Protein AF-A0A3G6V0V5-F1 (afdb_monomer_lite)

Structure (mmCIF, N/CA/C/O backbone):
data_AF-A0A3G6V0V5-F1
#
_entry.id   AF-A0A3G6V0V5-F1
#
loop_
_atom_site.group_PDB
_atom_site.id
_atom_site.type_symbol
_atom_site.label_atom_id
_atom_site.label_alt_id
_atom_site.label_comp_id
_atom_site.label_asym_id
_atom_site.label_entity_id
_atom_site.label_seq_id
_atom_site.pdbx_PDB_ins_code
_atom_site.Cartn_x
_atom_site.Cartn_y
_atom_site.Cartn_z
_atom_site.occupancy
_atom_site.B_iso_or_equiv
_atom_site.auth_seq_id
_atom_site.auth_comp_id
_atom_site.auth_asym_id
_atom_site.auth_atom_id
_atom_site.pdbx_PDB_model_num
ATOM 1 N N . MET A 1 1 ? -30.054 30.117 15.299 1.00 35.06 1 MET A N 1
ATOM 2 C CA . MET A 1 1 ? -30.270 28.710 14.888 1.00 35.06 1 MET A CA 1
ATOM 3 C C . MET A 1 1 ? -29.947 28.630 13.404 1.00 35.06 1 MET A C 1
ATOM 5 O O . MET A 1 1 ? -30.601 29.321 12.651 1.00 35.06 1 MET A O 1
ATOM 9 N N . GLY A 1 2 ? -28.933 27.954 12.881 1.00 39.50 2 GLY A N 1
ATOM 10 C CA . GLY A 1 2 ? -27.987 26.996 13.428 1.00 39.50 2 GLY A CA 1
ATOM 11 C C . GLY A 1 2 ? -27.637 26.041 12.290 1.00 39.50 2 GLY A C 1
ATOM 12 O O . GLY A 1 2 ? -28.363 25.084 12.104 1.00 39.50 2 GLY A O 1
ATOM 13 N N . THR A 1 3 ? -26.573 26.320 11.534 1.00 36.59 3 THR A N 1
ATOM 14 C CA . THR A 1 3 ? -25.885 25.354 10.650 1.00 36.59 3 THR A CA 1
ATOM 15 C C . THR A 1 3 ? -24.493 25.899 10.314 1.00 36.59 3 THR A C 1
ATOM 17 O O . THR A 1 3 ? -24.155 26.158 9.161 1.00 36.59 3 THR A O 1
ATOM 20 N N . LYS A 1 4 ? -23.679 26.128 11.351 1.00 36.56 4 LYS A N 1
ATOM 21 C CA . LYS A 1 4 ? -22.222 26.126 11.190 1.00 36.56 4 LYS A CA 1
ATOM 22 C C . LYS A 1 4 ? -21.765 24.664 11.171 1.00 36.56 4 LYS A C 1
ATOM 24 O O . LYS A 1 4 ? -22.249 23.866 11.963 1.00 36.56 4 LYS A O 1
ATOM 29 N N . GLU A 1 5 ? -20.855 24.366 10.249 1.00 37.84 5 GLU A N 1
ATOM 30 C CA . GLU A 1 5 ? -19.932 23.223 10.293 1.00 37.84 5 GLU A CA 1
ATOM 31 C C . GLU A 1 5 ? -20.540 21.817 10.152 1.00 37.84 5 GLU A C 1
ATOM 33 O O . GLU A 1 5 ? -20.561 21.000 11.064 1.00 37.84 5 GLU A O 1
ATOM 38 N N . LYS A 1 6 ? -20.908 21.472 8.915 1.00 36.38 6 LYS A N 1
ATOM 39 C CA . LYS A 1 6 ? -20.710 20.107 8.391 1.00 36.38 6 LYS A CA 1
ATOM 40 C C . LYS A 1 6 ? -19.519 20.101 7.427 1.00 36.38 6 LYS A C 1
ATOM 42 O O . LYS A 1 6 ? -19.626 19.663 6.288 1.00 36.38 6 LYS A O 1
ATOM 47 N N . ILE A 1 7 ? -18.386 20.649 7.861 1.00 41.31 7 ILE A N 1
ATOM 48 C CA . ILE A 1 7 ? -17.111 20.387 7.192 1.00 41.31 7 ILE A CA 1
ATOM 49 C C . ILE A 1 7 ? -16.564 19.137 7.865 1.00 41.31 7 ILE A C 1
ATOM 51 O O . ILE A 1 7 ? -16.433 19.101 9.084 1.00 41.31 7 ILE A O 1
ATOM 55 N N . LEU A 1 8 ? -16.375 18.094 7.059 1.00 40.62 8 LEU A N 1
ATOM 56 C CA . LEU A 1 8 ? -15.880 16.780 7.443 1.00 40.62 8 LEU A CA 1
ATOM 57 C C . LEU A 1 8 ? -14.821 16.864 8.553 1.00 40.62 8 LEU A C 1
ATOM 59 O O . LEU A 1 8 ? -13.670 17.202 8.289 1.00 40.62 8 LEU A O 1
ATOM 63 N N . ASN A 1 9 ? -15.201 16.458 9.767 1.00 40.03 9 ASN A N 1
ATOM 64 C CA . ASN A 1 9 ? -14.278 15.881 10.741 1.00 40.03 9 ASN A CA 1
ATOM 65 C C . ASN A 1 9 ? -13.788 14.533 10.174 1.00 40.03 9 ASN A C 1
ATOM 67 O O . ASN A 1 9 ? -14.108 13.470 10.699 1.00 40.03 9 ASN A O 1
ATOM 71 N N . LEU A 1 10 ? -13.043 14.569 9.060 1.00 51.28 10 LEU A N 1
ATOM 72 C CA . LEU A 1 10 ? -11.983 13.594 8.819 1.00 51.28 10 LEU A CA 1
ATOM 73 C C . LEU A 1 10 ? -11.185 13.600 10.118 1.00 51.28 10 LEU A C 1
ATOM 75 O O . LEU A 1 10 ? -10.635 14.642 10.483 1.00 51.28 10 LEU A O 1
ATOM 79 N N . SER A 1 11 ? -11.267 12.523 10.897 1.00 54.25 11 SER A N 1
ATOM 80 C CA . SER A 1 11 ? -10.678 12.516 12.232 1.00 54.25 11 SER A CA 1
ATOM 81 C C . SER A 1 11 ? -9.204 12.896 12.104 1.00 54.25 11 SER A C 1
ATOM 83 O O . SER A 1 11 ? -8.512 12.409 11.211 1.00 54.25 11 SER A O 1
ATOM 85 N N . PHE A 1 12 ? -8.709 13.780 12.969 1.00 60.25 12 PHE A N 1
ATOM 86 C CA . PHE A 1 12 ? -7.296 14.174 12.976 1.00 60.25 12 PHE A CA 1
ATOM 87 C C . PHE A 1 12 ? -6.357 12.947 12.893 1.00 60.25 12 PHE A C 1
ATOM 89 O O . PHE A 1 12 ? -5.381 12.952 12.151 1.00 60.25 12 PHE A O 1
ATOM 96 N N . VAL A 1 13 ? -6.770 11.847 13.531 1.00 65.31 13 VAL A N 1
ATOM 97 C CA . VAL A 1 13 ? -6.128 10.525 13.530 1.00 65.31 13 VAL A CA 1
ATOM 98 C C . VAL A 1 13 ? -5.968 9.908 12.131 1.00 65.31 13 VAL A C 1
ATOM 100 O O . VAL A 1 13 ? -4.891 9.432 11.779 1.00 65.31 13 VAL A O 1
ATOM 103 N N . THR A 1 14 ? -7.013 9.901 11.300 1.00 80.06 14 THR A N 1
ATOM 104 C CA . THR A 1 14 ? -6.932 9.291 9.956 1.00 80.06 14 THR A CA 1
ATOM 105 C C . THR A 1 14 ? -6.082 10.120 9.007 1.00 80.06 14 THR A C 1
ATOM 107 O O . THR A 1 14 ? -5.437 9.565 8.119 1.00 80.06 14 THR A O 1
ATOM 110 N N . LYS A 1 15 ? -6.016 11.436 9.231 1.00 85.19 15 LYS A N 1
ATOM 111 C CA . LYS A 1 15 ? -5.099 12.323 8.517 1.00 85.19 15 LYS A CA 1
ATOM 112 C C . LYS A 1 15 ? -3.638 12.010 8.848 1.00 85.19 15 LYS A C 1
ATOM 114 O O . LYS A 1 15 ? -2.828 11.912 7.929 1.00 85.19 15 LYS A O 1
ATOM 119 N N . GLU A 1 16 ? -3.309 11.813 10.125 1.00 89.94 16 GLU A N 1
ATOM 120 C CA . GLU A 1 16 ? -1.963 11.397 10.548 1.00 89.94 16 GLU A CA 1
ATOM 121 C C . GLU A 1 16 ? -1.578 10.039 9.962 1.00 89.94 16 GLU A C 1
ATOM 123 O O . GLU A 1 16 ? -0.500 9.896 9.392 1.00 89.94 16 GLU A O 1
ATOM 128 N N . LEU A 1 17 ? -2.482 9.061 10.022 1.00 92.69 17 LEU A N 1
ATOM 129 C CA . LEU A 1 17 ? -2.290 7.742 9.421 1.00 92.69 17 LEU A CA 1
ATOM 130 C C . LEU A 1 17 ? -2.057 7.822 7.903 1.00 92.69 17 LEU A C 1
ATOM 132 O O . LEU A 1 17 ? -1.150 7.177 7.377 1.00 92.69 17 LEU A O 1
ATOM 136 N N . PHE A 1 18 ? -2.853 8.621 7.191 1.00 92.75 18 PHE A N 1
ATOM 137 C CA . PHE A 1 18 ? -2.702 8.813 5.750 1.00 92.75 18 PHE A CA 1
ATOM 138 C C . PHE A 1 18 ? -1.347 9.432 5.409 1.00 92.75 18 PHE A C 1
ATOM 140 O O . PHE A 1 18 ? -0.648 8.937 4.524 1.00 92.75 18 PHE A O 1
ATOM 147 N N . HIS A 1 19 ? -0.968 10.498 6.120 1.00 92.00 19 HIS A N 1
ATOM 148 C CA . HIS A 1 19 ? 0.330 11.145 5.949 1.00 92.00 19 HIS A CA 1
ATOM 149 C C . HIS A 1 19 ? 1.478 10.189 6.273 1.00 92.00 19 HIS A C 1
ATOM 151 O O . HIS A 1 19 ? 2.431 10.124 5.507 1.00 92.00 19 HIS A O 1
ATOM 157 N N . TYR A 1 20 ? 1.359 9.390 7.334 1.00 95.25 20 TYR A N 1
ATOM 158 C CA . TYR A 1 20 ? 2.363 8.396 7.691 1.00 95.25 20 TYR A CA 1
ATOM 159 C C . TYR A 1 20 ? 2.566 7.374 6.565 1.00 95.25 20 TYR A C 1
ATOM 161 O O . TYR A 1 20 ? 3.693 7.159 6.124 1.00 95.25 20 TYR A O 1
ATOM 169 N N . ILE A 1 21 ? 1.488 6.788 6.029 1.00 95.81 21 ILE A N 1
ATOM 170 C CA . ILE A 1 21 ? 1.582 5.842 4.904 1.00 95.81 21 ILE A CA 1
ATOM 171 C C . ILE A 1 21 ? 2.186 6.525 3.667 1.00 95.81 21 ILE A C 1
ATOM 173 O O . ILE A 1 21 ? 3.035 5.939 2.992 1.00 95.81 21 ILE A O 1
ATOM 177 N N . TYR A 1 22 ? 1.784 7.764 3.373 1.00 94.56 22 TYR A N 1
ATOM 178 C CA . TYR A 1 22 ? 2.350 8.554 2.280 1.00 94.56 22 TYR A CA 1
ATOM 179 C C . TYR A 1 22 ? 3.862 8.753 2.438 1.00 94.56 22 TYR A C 1
ATOM 181 O O . TYR A 1 22 ? 4.614 8.389 1.537 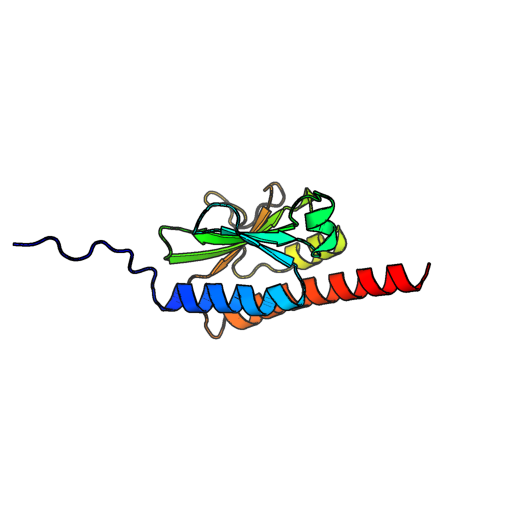1.00 94.56 22 TYR A O 1
ATOM 189 N N . GLU A 1 23 ? 4.317 9.263 3.582 1.00 94.94 23 GLU A N 1
ATOM 190 C CA . GLU A 1 23 ? 5.734 9.527 3.837 1.00 94.94 23 GLU A CA 1
ATOM 191 C C . GLU A 1 23 ? 6.560 8.248 3.714 1.00 94.94 23 GLU A C 1
ATOM 193 O O . GLU A 1 23 ? 7.540 8.220 2.970 1.00 94.94 23 GLU A O 1
ATOM 198 N N . GLN A 1 24 ? 6.128 7.162 4.362 1.00 96.00 24 GLN A N 1
ATOM 199 C CA . GLN A 1 24 ? 6.870 5.901 4.331 1.00 96.00 24 GLN A CA 1
ATOM 200 C C . GLN A 1 24 ? 6.920 5.288 2.924 1.00 96.00 24 GLN A C 1
ATOM 202 O O . GLN A 1 24 ? 7.956 4.770 2.510 1.00 96.00 24 GLN A O 1
ATOM 207 N N . SER A 1 25 ? 5.819 5.344 2.170 1.00 93.38 25 SER A N 1
ATOM 208 C CA . SER A 1 25 ? 5.763 4.751 0.827 1.00 93.38 25 SER A CA 1
ATOM 209 C C . SER A 1 25 ? 6.450 5.601 -0.240 1.00 93.38 25 SER A C 1
ATOM 211 O O . SER A 1 25 ? 7.020 5.040 -1.172 1.00 93.38 25 SER A O 1
ATOM 213 N N . SER A 1 26 ? 6.469 6.929 -0.094 1.00 92.69 26 SER A N 1
ATOM 214 C CA . SER A 1 26 ? 7.115 7.849 -1.042 1.00 92.69 26 SER A CA 1
ATOM 215 C C . SER A 1 26 ? 8.637 7.693 -1.135 1.00 92.69 26 SER A C 1
ATOM 217 O O . SER A 1 26 ? 9.236 8.108 -2.124 1.00 92.69 26 SER A O 1
ATOM 219 N N . ALA A 1 27 ? 9.264 7.043 -0.149 1.00 92.50 27 ALA A N 1
ATOM 220 C CA . ALA A 1 27 ? 10.676 6.672 -0.214 1.00 92.50 27 ALA A CA 1
ATOM 221 C C . ALA A 1 27 ? 10.958 5.579 -1.264 1.00 92.50 27 ALA A C 1
ATOM 223 O O . ALA A 1 27 ? 12.089 5.446 -1.724 1.00 92.50 27 ALA A O 1
ATOM 224 N N . PHE A 1 28 ? 9.938 4.802 -1.644 1.00 94.19 28 PHE A N 1
ATOM 225 C CA . PHE A 1 28 ? 10.069 3.636 -2.526 1.00 94.19 28 PHE A CA 1
ATOM 226 C C . PHE A 1 28 ? 9.130 3.677 -3.731 1.00 94.19 28 PHE A C 1
ATOM 228 O O . PHE A 1 28 ? 9.286 2.885 -4.653 1.00 94.19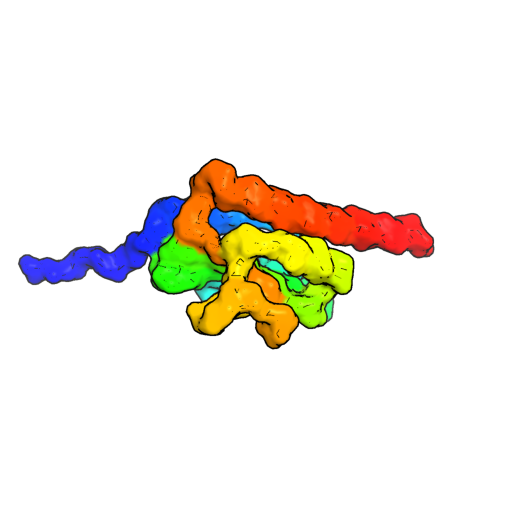 28 PHE A O 1
ATOM 235 N N . LEU A 1 29 ? 8.136 4.561 -3.734 1.00 94.31 29 LEU A N 1
ATOM 236 C CA . LEU A 1 29 ? 7.152 4.696 -4.798 1.00 94.31 29 LEU A CA 1
ATOM 237 C C . LEU A 1 29 ? 7.056 6.150 -5.237 1.00 94.31 29 LEU A C 1
ATOM 239 O O . LEU A 1 29 ? 7.121 7.077 -4.432 1.00 94.31 29 LEU A O 1
ATOM 243 N N . PHE A 1 30 ? 6.808 6.349 -6.525 1.00 94.44 30 PHE A N 1
ATOM 244 C CA . PHE A 1 30 ? 6.394 7.644 -7.029 1.00 94.44 30 PHE A CA 1
ATOM 245 C C . PHE A 1 30 ? 4.903 7.835 -6.768 1.00 94.44 30 PHE A C 1
ATOM 247 O O . PHE A 1 30 ? 4.069 7.084 -7.280 1.00 94.44 30 PHE A O 1
ATOM 254 N N . VAL A 1 31 ? 4.567 8.836 -5.960 1.00 92.38 31 VAL A N 1
ATOM 255 C CA . VAL A 1 31 ? 3.187 9.140 -5.587 1.00 92.38 31 VAL A CA 1
ATOM 256 C C . VAL A 1 31 ? 2.678 10.315 -6.412 1.00 92.38 31 VAL A C 1
ATOM 258 O O . VAL A 1 31 ? 3.332 11.350 -6.506 1.00 92.38 31 VAL A O 1
ATOM 261 N N . THR A 1 32 ? 1.494 10.165 -6.995 1.00 89.88 32 THR A N 1
ATOM 262 C CA . THR A 1 32 ? 0.826 11.209 -7.774 1.00 89.88 32 THR A CA 1
ATOM 263 C C . THR A 1 32 ? -0.614 11.383 -7.314 1.00 89.88 32 THR A C 1
ATOM 265 O O . THR A 1 32 ? -1.271 10.435 -6.878 1.00 89.88 32 THR A O 1
ATOM 268 N N . CYS A 1 33 ? -1.128 12.605 -7.399 1.00 79.12 33 CYS A N 1
ATOM 269 C CA . CYS A 1 33 ? -2.535 12.857 -7.139 1.00 79.12 33 CYS A CA 1
ATOM 270 C C . CYS A 1 33 ? -3.346 12.339 -8.325 1.00 79.12 33 CYS A C 1
ATOM 272 O O . CYS A 1 33 ? -3.198 12.822 -9.447 1.00 79.12 33 CYS A O 1
ATOM 274 N N . SER A 1 34 ? -4.259 11.400 -8.075 1.00 66.25 34 SER A N 1
ATOM 275 C CA . SER A 1 34 ? -5.395 11.284 -8.985 1.00 66.25 34 SER A CA 1
ATOM 276 C C . SER A 1 34 ? -6.232 12.554 -8.816 1.00 66.25 34 SER A C 1
ATOM 278 O O . SER A 1 34 ? -6.259 13.120 -7.726 1.00 66.25 34 SER A O 1
ATOM 280 N N . ASN A 1 35 ? -6.932 13.028 -9.843 1.00 60.84 35 ASN A N 1
ATOM 281 C CA . ASN A 1 35 ? -7.756 14.248 -9.765 1.00 60.84 35 ASN A CA 1
ATOM 282 C C . ASN A 1 35 ? -8.898 14.194 -8.706 1.00 60.84 35 ASN A C 1
ATOM 284 O O . ASN A 1 35 ? -9.741 15.087 -8.656 1.00 60.84 35 ASN A O 1
ATOM 288 N N . ALA A 1 36 ? -8.939 13.162 -7.855 1.00 65.31 36 ALA A N 1
ATOM 289 C CA . ALA A 1 36 ? -9.786 13.022 -6.685 1.00 65.31 36 ALA A CA 1
ATOM 290 C C . ALA A 1 36 ? -9.011 13.374 -5.400 1.00 65.31 36 ALA A C 1
ATOM 292 O O . ALA A 1 36 ? -8.005 12.748 -5.070 1.00 65.31 36 ALA A O 1
ATOM 293 N N . LYS A 1 37 ? -9.540 14.328 -4.618 1.00 64.38 37 LYS A N 1
ATOM 294 C CA . LYS A 1 37 ? -8.954 14.820 -3.349 1.00 64.38 37 LYS A CA 1
ATOM 295 C C . LYS A 1 37 ? -8.693 13.733 -2.294 1.00 64.38 37 LYS A C 1
ATOM 297 O O . LYS A 1 37 ? -7.984 13.981 -1.328 1.00 64.38 37 LYS A O 1
ATOM 302 N N . GLU A 1 38 ? -9.284 12.557 -2.464 1.00 80.69 38 GLU A N 1
ATOM 303 C CA . GLU A 1 38 ? -9.285 11.470 -1.487 1.00 80.69 38 GLU A CA 1
ATOM 304 C C . GLU A 1 38 ? -8.359 10.309 -1.875 1.00 80.69 38 GLU A C 1
ATOM 306 O O . GLU A 1 38 ? -8.350 9.290 -1.188 1.00 80.69 38 GLU A O 1
ATOM 311 N N . THR A 1 39 ? -7.624 10.395 -2.993 1.00 88.50 39 THR A N 1
ATOM 312 C CA . THR A 1 39 ? -6.843 9.265 -3.521 1.00 88.50 39 THR A CA 1
ATOM 313 C C . THR A 1 39 ? -5.517 9.699 -4.140 1.00 88.50 39 THR A C 1
ATOM 315 O O . THR A 1 39 ? -5.474 10.414 -5.145 1.00 88.50 39 THR A O 1
ATOM 318 N N . LEU A 1 40 ? -4.428 9.170 -3.585 1.00 92.50 40 LEU A N 1
ATOM 319 C CA . LEU A 1 40 ? -3.088 9.238 -4.158 1.00 92.50 40 LEU A CA 1
ATOM 320 C C . LEU A 1 40 ? -2.780 7.927 -4.874 1.00 92.50 40 LEU A C 1
ATOM 322 O O . LEU A 1 40 ? -2.894 6.864 -4.274 1.00 92.50 40 LEU A O 1
ATOM 326 N N . GLN A 1 41 ? -2.390 7.989 -6.141 1.00 94.69 41 GLN A N 1
ATOM 327 C CA . GLN A 1 41 ? -1.913 6.835 -6.900 1.00 94.69 41 GLN A CA 1
ATOM 328 C C . GLN A 1 41 ? -0.424 6.625 -6.657 1.00 94.69 41 GLN A C 1
ATOM 330 O O . GLN A 1 41 ? 0.331 7.583 -6.502 1.00 94.69 41 GLN A O 1
ATOM 335 N N . THR A 1 42 ? 0.004 5.368 -6.669 1.00 95.56 42 THR A N 1
ATOM 336 C CA . THR A 1 42 ? 1.405 4.996 -6.495 1.00 95.56 42 THR A CA 1
ATOM 337 C C . THR A 1 42 ? 1.910 4.237 -7.715 1.00 95.56 42 THR A C 1
ATOM 339 O O . THR A 1 42 ? 1.249 3.337 -8.236 1.00 95.56 42 THR A O 1
ATOM 342 N N . LEU A 1 43 ? 3.090 4.615 -8.191 1.00 95.19 43 LEU A N 1
ATOM 343 C CA . LEU A 1 43 ? 3.810 3.989 -9.293 1.00 95.19 43 LEU A CA 1
ATOM 344 C C . LEU A 1 43 ? 5.205 3.597 -8.822 1.00 95.19 43 LEU A C 1
ATOM 346 O O . LEU A 1 43 ? 5.710 4.130 -7.836 1.00 95.19 43 LEU A O 1
ATOM 350 N N . ARG A 1 44 ? 5.861 2.702 -9.560 1.00 94.50 44 ARG A N 1
ATOM 351 C CA . ARG A 1 44 ? 7.226 2.278 -9.229 1.00 94.50 44 ARG A CA 1
ATOM 352 C C . ARG A 1 44 ? 8.249 3.414 -9.266 1.00 94.50 44 ARG A C 1
ATOM 354 O O . ARG A 1 44 ? 9.198 3.390 -8.497 1.00 94.50 44 ARG A O 1
ATOM 361 N N . SER A 1 45 ? 8.094 4.384 -10.170 1.00 93.81 45 SER A N 1
ATOM 362 C CA . SER A 1 45 ? 9.023 5.508 -10.317 1.00 93.81 45 SER A CA 1
ATOM 363 C C . SER A 1 45 ? 8.408 6.653 -11.127 1.00 93.81 45 SER A C 1
ATOM 365 O O . SER A 1 45 ? 7.342 6.506 -11.734 1.00 93.81 45 SER A O 1
ATOM 367 N N . LYS A 1 46 ? 9.091 7.802 -11.151 1.00 92.69 46 LYS A N 1
ATOM 368 C CA . LYS A 1 46 ? 8.688 8.958 -11.962 1.00 92.69 46 LYS A CA 1
ATOM 369 C C . LYS A 1 46 ? 8.760 8.645 -13.457 1.00 92.69 46 LYS A C 1
ATOM 371 O O . LYS A 1 46 ? 7.894 9.065 -14.213 1.00 92.69 46 LYS A O 1
ATOM 376 N N . GLU A 1 47 ? 9.757 7.879 -13.886 1.00 94.12 47 GLU A N 1
ATOM 377 C CA . GLU A 1 47 ? 9.921 7.450 -15.279 1.00 94.12 47 GLU A CA 1
ATOM 378 C C . GLU A 1 47 ? 8.749 6.572 -15.718 1.00 94.12 47 GLU A C 1
ATOM 380 O O . GLU A 1 47 ? 8.225 6.763 -16.809 1.00 94.12 47 GLU A O 1
ATOM 385 N N . ALA A 1 48 ? 8.288 5.664 -14.851 1.00 93.06 48 ALA A N 1
ATOM 386 C CA . ALA A 1 48 ? 7.111 4.843 -15.127 1.00 93.06 48 ALA A CA 1
ATOM 387 C C . ALA A 1 48 ? 5.867 5.707 -15.381 1.00 93.06 48 ALA A C 1
ATOM 389 O O . ALA A 1 48 ? 5.122 5.470 -16.328 1.00 93.06 48 ALA A O 1
ATOM 390 N N . PHE A 1 49 ? 5.684 6.756 -14.573 1.00 93.06 49 PHE A N 1
ATOM 391 C CA . PHE A 1 49 ? 4.612 7.728 -14.775 1.00 93.06 49 PHE A CA 1
ATOM 392 C C . PHE A 1 49 ? 4.742 8.466 -16.114 1.00 93.06 49 PHE A C 1
ATOM 394 O O . PHE A 1 49 ? 3.772 8.539 -16.865 1.00 93.06 49 PHE A O 1
ATOM 401 N N . LEU A 1 50 ? 5.936 8.969 -16.442 1.00 93.12 50 LEU A N 1
ATOM 402 C CA . LEU A 1 50 ? 6.188 9.681 -17.702 1.00 93.12 50 LEU A CA 1
ATOM 403 C C . LEU A 1 50 ? 5.999 8.787 -18.938 1.00 93.12 50 LEU A C 1
ATOM 405 O O . LEU A 1 50 ? 5.569 9.274 -19.979 1.00 93.12 50 LEU A O 1
ATOM 409 N N . ASN A 1 51 ? 6.259 7.486 -18.806 1.00 94.50 51 ASN A N 1
ATOM 410 C CA . ASN A 1 51 ? 6.064 6.493 -19.863 1.00 94.50 51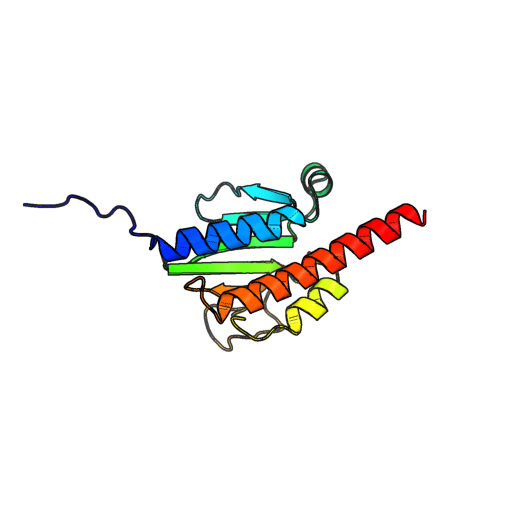 ASN A CA 1
ATOM 411 C C . ASN A 1 51 ? 4.617 5.976 -19.963 1.00 94.50 51 ASN A C 1
ATOM 413 O O . ASN A 1 51 ? 4.337 5.104 -20.783 1.00 94.50 51 ASN A O 1
ATOM 417 N N . GLY A 1 52 ? 3.694 6.477 -19.135 1.00 92.56 52 GLY A N 1
ATOM 418 C CA . GLY A 1 52 ? 2.294 6.050 -19.146 1.00 92.56 52 GLY A CA 1
ATOM 419 C C . GLY A 1 52 ? 2.067 4.633 -18.610 1.00 92.56 52 GLY A C 1
ATOM 420 O O . GLY A 1 52 ? 1.074 3.995 -18.965 1.00 92.56 52 GLY A O 1
ATOM 421 N N . GLU A 1 53 ? 2.967 4.116 -17.767 1.00 94.88 53 GLU A N 1
ATOM 422 C CA . GLU A 1 53 ? 2.770 2.820 -17.120 1.00 94.88 53 GLU A CA 1
ATOM 423 C C . GLU A 1 53 ? 1.562 2.845 -16.175 1.00 94.88 53 GLU A C 1
ATOM 425 O O . GLU A 1 53 ? 1.193 3.867 -15.588 1.00 94.88 53 GLU A O 1
ATOM 430 N N . LYS A 1 54 ? 0.938 1.677 -15.995 1.00 94.62 54 LYS A N 1
ATOM 431 C CA . LYS A 1 54 ? -0.176 1.530 -15.058 1.00 94.62 54 LYS A CA 1
ATOM 432 C C . LYS A 1 54 ? 0.318 1.700 -13.622 1.00 94.62 54 LYS A C 1
ATOM 434 O O . LYS A 1 54 ? 1.356 1.165 -13.240 1.00 94.62 54 LYS A O 1
ATOM 439 N N . TYR A 1 55 ? -0.477 2.381 -12.801 1.00 94.44 55 TYR A N 1
ATOM 440 C CA . TYR A 1 55 ? -0.177 2.528 -11.381 1.00 94.44 55 TYR A CA 1
ATOM 441 C C . TYR A 1 55 ? -0.201 1.179 -10.654 1.00 94.44 55 TYR A C 1
ATOM 443 O O . TYR A 1 55 ? -1.026 0.305 -10.936 1.00 94.44 55 TYR A O 1
ATOM 451 N N . TRP A 1 56 ? 0.696 1.026 -9.689 1.00 96.56 56 TRP A N 1
ATOM 452 C CA . TRP A 1 56 ? 0.786 -0.148 -8.830 1.00 96.56 56 TRP A CA 1
ATOM 453 C C . TRP A 1 56 ? -0.321 -0.166 -7.791 1.00 96.56 56 TRP A C 1
ATOM 455 O O . TRP A 1 56 ? -0.893 -1.217 -7.516 1.00 96.56 56 TRP A O 1
ATOM 465 N N . GLY A 1 57 ? -0.653 0.990 -7.226 1.00 95.94 57 GLY A N 1
ATOM 466 C CA . GLY A 1 57 ? -1.582 1.056 -6.113 1.00 95.94 57 GLY A CA 1
ATOM 467 C C . GLY A 1 57 ? -2.128 2.443 -5.829 1.00 95.94 57 GLY A C 1
ATOM 468 O O . GLY A 1 57 ? -2.039 3.355 -6.653 1.00 95.94 57 GLY A O 1
ATOM 469 N N . ALA A 1 58 ? -2.736 2.575 -4.656 1.00 95.75 58 ALA A N 1
ATOM 470 C CA . ALA A 1 58 ? -3.221 3.844 -4.152 1.00 95.75 58 ALA A CA 1
ATOM 471 C C . ALA A 1 58 ? -3.256 3.898 -2.618 1.00 95.75 58 ALA A C 1
ATOM 473 O O . ALA A 1 58 ? -3.397 2.871 -1.951 1.00 95.75 58 ALA A O 1
ATOM 474 N N . ILE A 1 59 ? -3.191 5.115 -2.084 1.00 95.00 59 ILE A N 1
ATOM 475 C CA . ILE A 1 59 ? -3.543 5.462 -0.706 1.00 95.00 59 ILE A CA 1
ATOM 476 C C . ILE A 1 59 ? -4.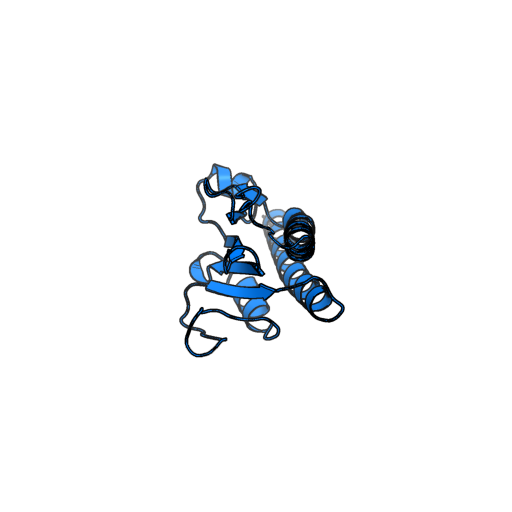842 6.259 -0.788 1.00 95.00 59 ILE A C 1
ATOM 478 O O . ILE A 1 59 ? -4.899 7.289 -1.463 1.00 95.00 59 ILE A O 1
ATOM 482 N N . GLN A 1 60 ? -5.900 5.765 -0.157 1.00 92.81 60 GLN A N 1
ATOM 483 C CA . GLN A 1 60 ? -7.248 6.295 -0.338 1.00 92.81 60 GLN A CA 1
ATOM 484 C C . GLN A 1 60 ? -7.980 6.446 0.995 1.00 92.81 60 GLN A C 1
ATOM 486 O O . GLN A 1 60 ? -8.004 5.509 1.789 1.00 92.81 60 GLN A O 1
ATOM 491 N N . TYR A 1 61 ? -8.642 7.584 1.208 1.00 90.94 61 TYR A N 1
ATOM 492 C CA . TYR A 1 61 ? -9.638 7.703 2.273 1.00 90.94 61 TYR A CA 1
ATOM 493 C C . TYR A 1 61 ? -10.912 6.934 1.903 1.00 90.94 61 TYR A C 1
ATOM 495 O O . TYR A 1 61 ? -11.418 7.024 0.785 1.00 90.94 61 TYR A O 1
ATOM 503 N N . GLU A 1 62 ? -11.460 6.194 2.860 1.00 88.44 62 GLU A N 1
ATOM 504 C CA . GLU A 1 62 ? -12.712 5.453 2.731 1.00 88.44 62 GLU A CA 1
ATOM 505 C C . GLU A 1 62 ? -13.696 5.809 3.844 1.00 88.44 62 GLU A C 1
ATOM 507 O O . GLU A 1 62 ? -13.333 6.414 4.850 1.00 88.44 62 GLU A O 1
ATOM 512 N N . GLN A 1 63 ? -14.962 5.412 3.659 1.00 82.38 63 GLN A N 1
ATOM 513 C CA . GLN A 1 63 ? -16.024 5.553 4.663 1.00 82.38 63 GLN A CA 1
ATOM 514 C C . GLN A 1 63 ? -16.146 6.987 5.208 1.00 82.38 63 GLN A C 1
ATOM 516 O O . GLN A 1 63 ? -16.255 7.211 6.407 1.00 82.38 63 GLN A O 1
ATOM 521 N N . LYS A 1 64 ? -16.140 7.979 4.305 1.00 80.75 64 LYS A N 1
ATOM 522 C CA . LYS A 1 64 ? -16.155 9.414 4.652 1.00 80.75 64 LYS A CA 1
ATOM 523 C C . LYS A 1 64 ? -14.948 9.843 5.495 1.00 80.75 64 LYS A C 1
ATOM 525 O O . LYS A 1 64 ? -15.056 10.766 6.299 1.00 80.75 64 LYS A O 1
ATOM 530 N N . GLY A 1 65 ? -13.812 9.178 5.302 1.00 78.06 65 GLY A N 1
ATOM 531 C CA . GLY A 1 65 ? -12.560 9.558 5.931 1.00 78.06 65 GLY A CA 1
ATOM 532 C C . GLY A 1 65 ? -12.250 8.864 7.245 1.00 78.06 65 GLY A C 1
ATOM 533 O O . GLY A 1 65 ? -11.313 9.274 7.908 1.00 78.06 65 GLY A O 1
ATOM 534 N N . THR A 1 66 ? -13.007 7.846 7.651 1.00 85.75 66 THR A N 1
ATOM 535 C CA . THR A 1 66 ? -12.733 7.105 8.895 1.00 85.75 66 THR A CA 1
ATOM 536 C C . THR A 1 66 ? -11.750 5.952 8.705 1.00 85.75 66 THR A C 1
ATOM 538 O O . THR A 1 66 ? -11.298 5.369 9.685 1.00 85.75 66 THR A O 1
ATOM 541 N N . LEU A 1 67 ? -11.426 5.612 7.456 1.00 90.88 67 LEU A N 1
ATOM 542 C CA . LEU A 1 67 ? -10.462 4.577 7.103 1.00 90.88 67 LEU A CA 1
ATOM 543 C C . LEU A 1 67 ? -9.480 5.096 6.058 1.00 90.88 67 LEU A C 1
ATOM 545 O O . LEU A 1 67 ? -9.856 5.843 5.154 1.00 90.88 67 LEU A O 1
ATOM 549 N N . VAL A 1 68 ? -8.245 4.618 6.139 1.00 93.94 68 VAL A N 1
ATOM 550 C CA . VAL A 1 68 ? -7.246 4.743 5.081 1.00 93.94 68 VAL A CA 1
ATOM 551 C C . VAL A 1 68 ? -7.015 3.364 4.483 1.00 93.94 68 VAL A C 1
ATOM 553 O O . VAL A 1 68 ? -6.630 2.426 5.181 1.00 93.94 68 VAL A O 1
ATOM 556 N N . SER A 1 69 ? -7.261 3.232 3.183 1.00 95.38 69 SER A N 1
ATOM 557 C CA . SER A 1 69 ? -6.927 2.041 2.418 1.00 95.38 69 SER A CA 1
ATOM 558 C C . SER A 1 69 ? -5.595 2.224 1.707 1.00 95.38 69 SER A C 1
ATOM 560 O O . SER A 1 69 ? -5.466 3.097 0.849 1.00 95.38 69 SER A O 1
ATOM 562 N N . PHE A 1 70 ? -4.641 1.348 2.011 1.00 97.31 70 PHE A N 1
ATOM 563 C CA . PHE A 1 70 ? -3.431 1.170 1.224 1.00 97.31 70 PHE A CA 1
ATOM 564 C C . PHE A 1 70 ? -3.605 -0.063 0.337 1.00 97.31 70 PHE A C 1
ATOM 566 O O . PHE A 1 70 ? -3.781 -1.174 0.836 1.00 97.31 70 PHE A O 1
ATOM 573 N N . ARG A 1 71 ? -3.662 0.132 -0.981 1.00 97.00 71 ARG A N 1
ATOM 574 C CA . ARG A 1 71 ? -4.081 -0.910 -1.931 1.00 97.00 71 ARG A CA 1
ATOM 575 C C . ARG A 1 71 ? -3.138 -1.049 -3.106 1.00 97.00 71 ARG A C 1
ATOM 577 O O . ARG A 1 71 ? -2.615 -0.053 -3.590 1.00 97.00 71 ARG A O 1
ATOM 584 N N . PHE A 1 72 ? -3.035 -2.266 -3.625 1.00 98.00 72 PHE A N 1
ATOM 585 C CA . PHE A 1 72 ? -2.173 -2.632 -4.743 1.00 98.00 72 PHE A CA 1
ATOM 586 C C . PHE A 1 72 ? -2.948 -3.462 -5.763 1.00 98.00 72 PHE A C 1
ATOM 588 O O . PHE A 1 72 ? -3.589 -4.450 -5.407 1.00 98.00 72 PHE A O 1
ATOM 595 N N . LYS A 1 73 ? -2.901 -3.070 -7.036 1.00 97.50 73 LYS A N 1
ATOM 596 C CA . LYS A 1 73 ? -3.535 -3.769 -8.158 1.00 97.50 73 LYS A CA 1
ATOM 597 C C . LYS A 1 73 ? -2.714 -5.007 -8.496 1.00 97.50 73 LYS A C 1
ATOM 599 O O . LYS A 1 73 ? -1.621 -4.877 -9.040 1.00 97.50 73 LYS A O 1
ATOM 604 N N . ARG A 1 74 ? -3.257 -6.203 -8.238 1.00 97.50 74 ARG A N 1
ATOM 605 C CA . ARG A 1 74 ? -2.545 -7.490 -8.401 1.00 97.50 74 ARG A CA 1
ATOM 606 C C . ARG A 1 74 ? -1.886 -7.648 -9.768 1.00 97.50 74 ARG A C 1
ATOM 608 O O . ARG A 1 74 ? -0.778 -8.151 -9.860 1.00 97.50 74 ARG A O 1
ATOM 615 N N . GLN A 1 75 ? -2.584 -7.215 -10.812 1.00 96.94 75 GLN A N 1
ATOM 616 C CA . GLN A 1 75 ? -2.145 -7.331 -12.204 1.00 96.94 75 GLN A CA 1
ATOM 617 C C . GLN A 1 75 ? -1.084 -6.301 -12.623 1.00 96.94 75 GLN A C 1
ATOM 619 O O . GLN A 1 75 ? -0.483 -6.458 -13.679 1.00 96.94 75 GLN A O 1
ATOM 624 N N . ASN A 1 76 ? -0.884 -5.236 -11.839 1.00 97.06 76 ASN A N 1
ATOM 625 C CA . ASN A 1 76 ? 0.044 -4.152 -12.179 1.00 97.06 76 ASN A CA 1
ATOM 626 C C . ASN A 1 76 ? 1.355 -4.225 -11.388 1.00 97.06 76 ASN A C 1
ATOM 628 O O . ASN A 1 76 ? 2.285 -3.491 -11.712 1.00 97.06 76 ASN A O 1
ATOM 632 N N . ILE A 1 77 ? 1.423 -5.060 -10.349 1.00 97.19 77 ILE A N 1
ATOM 633 C CA . ILE A 1 77 ? 2.621 -5.238 -9.526 1.00 97.19 77 ILE A CA 1
ATOM 634 C C . ILE A 1 77 ? 3.388 -6.510 -9.929 1.00 97.19 77 ILE A C 1
ATOM 636 O O . ILE A 1 77 ? 2.767 -7.468 -10.401 1.00 97.19 77 ILE A O 1
ATOM 640 N N . PRO A 1 78 ? 4.717 -6.551 -9.729 1.00 96.38 78 PRO A N 1
ATOM 641 C CA . PRO A 1 78 ? 5.531 -7.749 -9.945 1.00 96.38 78 PRO A CA 1
ATOM 642 C C . PRO A 1 78 ? 5.041 -8.964 -9.143 1.00 96.38 78 PRO A C 1
ATOM 644 O O . PRO A 1 78 ? 4.456 -8.813 -8.068 1.00 96.38 78 PRO A O 1
ATOM 647 N N . SER A 1 79 ? 5.295 -10.179 -9.649 1.00 96.19 79 SER A N 1
ATOM 648 C CA . SER A 1 79 ? 4.854 -11.433 -9.013 1.00 96.19 79 SER A CA 1
ATOM 649 C C . SER A 1 79 ? 5.363 -11.572 -7.584 1.00 96.19 79 SER A C 1
ATOM 651 O O . SER A 1 79 ? 4.597 -11.952 -6.706 1.00 96.19 79 SER A O 1
ATOM 653 N N . GLU A 1 80 ? 6.624 -11.221 -7.355 1.00 96.12 80 GLU A N 1
ATOM 654 C CA . GLU A 1 80 ? 7.275 -11.362 -6.054 1.00 96.12 80 GLU A CA 1
ATOM 655 C C . GLU A 1 80 ? 6.710 -10.380 -5.035 1.00 96.12 80 GLU A C 1
ATOM 657 O O . GLU A 1 80 ? 6.300 -10.787 -3.950 1.00 96.12 80 GLU A O 1
ATOM 662 N N . LEU A 1 81 ? 6.573 -9.105 -5.415 1.00 97.44 81 LEU A N 1
ATOM 663 C CA . LEU A 1 81 ? 5.879 -8.124 -4.586 1.00 97.44 81 LEU A CA 1
ATOM 664 C C . LEU A 1 81 ? 4.441 -8.568 -4.283 1.00 97.44 81 LEU A C 1
ATOM 666 O O . LEU A 1 81 ? 3.990 -8.450 -3.146 1.00 97.44 81 LEU A O 1
ATOM 670 N N . ARG A 1 82 ? 3.723 -9.108 -5.276 1.00 97.88 82 ARG A N 1
ATOM 671 C CA . ARG A 1 82 ? 2.366 -9.631 -5.079 1.00 97.88 82 ARG A CA 1
ATOM 672 C C . ARG A 1 82 ? 2.344 -10.744 -4.040 1.00 97.88 82 ARG A C 1
ATOM 674 O O . ARG A 1 82 ? 1.517 -10.675 -3.142 1.00 97.88 82 ARG A O 1
ATOM 681 N N . MET A 1 83 ? 3.220 -11.740 -4.158 1.00 97.38 83 MET A N 1
ATOM 682 C CA . MET A 1 83 ? 3.270 -12.864 -3.220 1.00 97.38 83 MET A CA 1
ATOM 683 C C . MET A 1 83 ? 3.575 -12.386 -1.801 1.00 97.38 83 MET A C 1
ATOM 685 O O . MET A 1 83 ? 2.798 -12.688 -0.900 1.00 97.38 83 MET A O 1
ATOM 689 N N . ASN A 1 84 ? 4.594 -11.539 -1.628 1.00 98.00 84 ASN A N 1
ATOM 690 C CA . ASN A 1 84 ? 4.958 -10.988 -0.320 1.00 98.00 84 ASN A CA 1
ATOM 691 C C . ASN A 1 84 ? 3.798 -10.197 0.314 1.00 98.00 84 ASN A C 1
ATOM 693 O O . ASN A 1 84 ? 3.466 -10.385 1.479 1.00 98.00 84 ASN A O 1
ATOM 697 N N . LEU A 1 85 ? 3.113 -9.348 -0.461 1.00 98.06 85 LEU A N 1
ATOM 698 C CA . LEU A 1 85 ? 1.938 -8.620 0.031 1.00 98.06 85 LEU A CA 1
ATOM 699 C C . LEU A 1 85 ? 0.754 -9.552 0.325 1.00 98.06 85 LEU A C 1
ATOM 701 O O . LEU A 1 85 ? -0.068 -9.256 1.188 1.00 98.06 85 LEU A O 1
ATOM 705 N N . GLU A 1 86 ? 0.616 -10.666 -0.396 1.00 97.56 86 GLU A N 1
ATOM 706 C CA . GLU A 1 86 ? -0.446 -11.637 -0.141 1.00 97.56 86 GLU A CA 1
ATOM 707 C C . GLU A 1 86 ? -0.215 -12.458 1.130 1.00 97.56 86 GLU A C 1
ATOM 709 O O . GLU A 1 86 ? -1.189 -13.013 1.648 1.00 97.56 86 GLU A O 1
ATOM 714 N N . GLU A 1 87 ? 1.009 -12.529 1.646 1.00 97.50 87 GLU A N 1
ATOM 715 C CA . GLU A 1 87 ? 1.336 -13.203 2.905 1.00 97.50 87 GLU A CA 1
ATOM 716 C C . GLU A 1 87 ? 0.871 -12.410 4.127 1.00 97.50 87 GLU A C 1
ATOM 718 O O . GLU A 1 87 ? 0.355 -13.021 5.062 1.00 97.50 87 GLU A O 1
ATOM 723 N N . ILE A 1 88 ? 0.898 -11.076 4.065 1.00 97.44 88 ILE A N 1
ATOM 724 C CA . ILE A 1 88 ? 0.403 -10.192 5.128 1.00 97.44 88 ILE A CA 1
ATOM 725 C C . ILE A 1 88 ? -1.125 -10.341 5.249 1.00 97.44 88 ILE A C 1
ATOM 727 O O . ILE A 1 88 ? -1.875 -10.096 4.291 1.00 97.44 88 ILE A O 1
ATOM 731 N N . LYS A 1 89 ? -1.615 -10.782 6.415 1.00 96.69 89 LYS A N 1
ATOM 732 C CA . LYS A 1 89 ? -3.054 -11.037 6.653 1.00 96.69 89 LYS A CA 1
ATOM 733 C C . LYS A 1 89 ? -3.700 -9.948 7.493 1.00 96.69 89 LYS A C 1
ATOM 735 O O . LYS A 1 89 ? -4.874 -9.632 7.308 1.00 96.69 89 LYS A O 1
ATOM 740 N N . GLU A 1 90 ? -2.938 -9.372 8.404 1.00 96.31 90 GLU A N 1
ATOM 741 C CA . GLU A 1 90 ? -3.366 -8.344 9.330 1.00 96.31 90 GLU A CA 1
ATOM 742 C C . GLU A 1 90 ? -3.847 -7.111 8.559 1.00 96.31 90 GLU A C 1
ATOM 744 O O . GLU A 1 90 ? -3.217 -6.654 7.607 1.00 96.31 90 GLU A O 1
ATOM 749 N N . PHE A 1 91 ? -5.003 -6.574 8.959 1.00 95.25 91 PHE A N 1
ATOM 750 C CA . PHE A 1 91 ? -5.671 -5.435 8.310 1.00 95.25 91 PHE A CA 1
ATOM 751 C C . PHE A 1 91 ? -6.050 -5.640 6.832 1.00 95.25 91 PHE A C 1
ATOM 753 O O . PHE A 1 91 ? -6.544 -4.701 6.196 1.00 95.25 91 PHE A O 1
ATOM 760 N N . ARG A 1 92 ? -5.875 -6.843 6.270 1.00 96.19 92 ARG A N 1
ATOM 761 C CA . ARG A 1 92 ? -6.189 -7.121 4.869 1.00 96.19 92 ARG A CA 1
ATOM 762 C C . ARG A 1 92 ? -7.696 -7.229 4.645 1.00 96.19 92 ARG A C 1
ATOM 764 O O . ARG A 1 92 ? -8.370 -8.075 5.218 1.00 96.19 92 ARG A O 1
ATOM 771 N N . ARG A 1 93 ? -8.211 -6.370 3.767 1.00 94.81 93 ARG A N 1
ATOM 772 C CA . ARG A 1 93 ? -9.612 -6.254 3.347 1.00 94.81 93 ARG A CA 1
ATOM 773 C C . ARG A 1 93 ? -9.689 -5.952 1.853 1.00 94.81 93 ARG A C 1
ATOM 775 O O . ARG A 1 93 ? -9.874 -4.806 1.442 1.00 94.81 93 ARG A O 1
ATOM 782 N N . ASP A 1 94 ? -9.569 -7.000 1.046 1.00 91.88 94 ASP A N 1
ATOM 783 C CA . ASP A 1 94 ? -9.564 -6.967 -0.420 1.00 91.88 94 ASP A CA 1
ATOM 784 C C . ASP A 1 94 ? -10.915 -6.512 -1.011 1.00 91.88 94 ASP A C 1
ATOM 786 O O . ASP A 1 94 ? -10.974 -6.017 -2.139 1.00 91.88 94 ASP A O 1
ATOM 790 N N . LYS A 1 95 ? -12.011 -6.684 -0.260 1.00 85.56 95 LYS A N 1
ATOM 791 C CA . LYS A 1 95 ? -13.369 -6.255 -0.625 1.00 85.56 95 LYS A CA 1
ATOM 792 C C . LYS A 1 95 ? -14.055 -5.526 0.531 1.00 85.56 95 LYS A C 1
ATOM 794 O O . LYS A 1 95 ? -13.662 -5.649 1.687 1.00 85.56 95 LYS A O 1
ATOM 799 N N . ASN A 1 96 ? -15.097 -4.764 0.200 1.00 76.69 96 ASN A N 1
ATOM 800 C CA . ASN A 1 96 ? -15.975 -4.128 1.191 1.00 76.69 96 ASN A CA 1
ATOM 801 C C . ASN A 1 96 ? -17.005 -5.107 1.772 1.00 76.69 96 ASN A C 1
ATOM 803 O O . ASN A 1 96 ? -17.482 -4.894 2.879 1.00 76.69 96 ASN A O 1
ATOM 807 N N . GLU A 1 97 ? -17.337 -6.157 1.019 1.00 73.69 97 GLU A N 1
ATOM 808 C CA . GLU A 1 97 ? -18.342 -7.162 1.360 1.00 73.69 97 GLU A CA 1
ATOM 809 C C . GLU A 1 97 ? -17.815 -8.571 1.059 1.00 73.69 97 GLU A C 1
ATOM 811 O O . GLU A 1 97 ? -17.015 -8.771 0.135 1.00 73.69 97 GLU A O 1
ATOM 816 N N . GLY A 1 98 ? -18.304 -9.557 1.815 1.00 74.75 98 GLY A N 1
ATOM 817 C CA . GLY A 1 98 ? -17.853 -10.946 1.738 1.00 74.75 98 GLY A CA 1
ATOM 818 C C . GLY A 1 98 ? -16.590 -11.205 2.571 1.00 74.75 98 GLY A C 1
ATOM 819 O O . GLY A 1 98 ? -16.346 -10.487 3.541 1.00 74.75 98 GLY A O 1
ATOM 820 N N . PRO A 1 99 ? -15.796 -12.244 2.243 1.00 77.25 99 PRO A N 1
ATOM 821 C CA . PRO A 1 99 ? -14.580 -12.541 2.989 1.00 77.25 99 PRO A CA 1
ATOM 822 C C . PRO A 1 99 ? -13.575 -11.397 2.841 1.00 77.25 99 PRO A C 1
ATOM 824 O O . PRO A 1 99 ? -13.330 -10.922 1.728 1.00 77.25 99 PRO A O 1
ATOM 827 N N . GLU A 1 100 ? -12.973 -10.992 3.961 1.00 85.00 100 GLU A N 1
ATOM 828 C CA . GLU A 1 100 ? -11.996 -9.899 3.999 1.00 85.00 100 GLU A CA 1
ATOM 829 C C . GLU A 1 100 ? -10.813 -10.172 3.055 1.00 85.00 100 GLU A C 1
ATOM 831 O O . GLU A 1 100 ? -10.361 -9.278 2.346 1.00 85.00 100 GLU A O 1
ATOM 836 N N . ILE A 1 101 ? -10.371 -11.427 2.954 1.00 92.88 101 ILE A N 1
ATOM 837 C CA . ILE A 1 101 ? -9.308 -11.851 2.041 1.00 92.88 101 ILE A CA 1
ATOM 838 C C . ILE A 1 101 ? -9.926 -12.563 0.840 1.00 92.88 101 ILE A C 1
ATOM 840 O O . ILE A 1 101 ? -10.578 -13.599 0.978 1.00 92.88 101 ILE A O 1
ATOM 844 N N . ASN A 1 102 ? -9.695 -12.030 -0.361 1.00 91.44 102 ASN A N 1
ATOM 845 C CA . ASN A 1 102 ? -10.218 -12.601 -1.594 1.00 91.44 102 ASN A CA 1
ATOM 846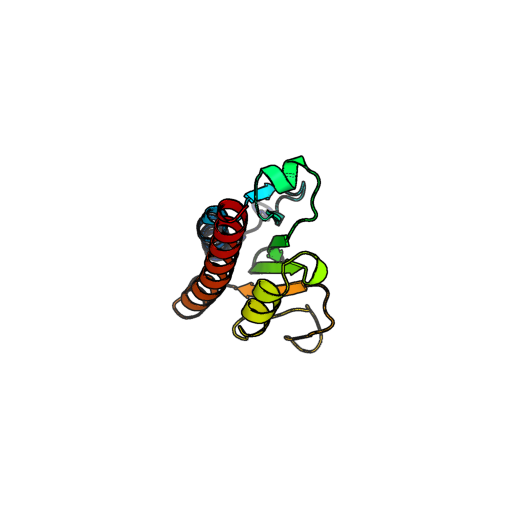 C C . ASN A 1 102 ? -9.128 -12.642 -2.678 1.00 91.44 102 ASN A C 1
ATOM 848 O O . ASN A 1 102 ? -8.880 -11.625 -3.330 1.00 91.44 102 ASN A O 1
ATOM 852 N N . PRO A 1 103 ? -8.533 -13.820 -2.949 1.00 89.19 103 PRO A N 1
ATOM 853 C CA . PRO A 1 103 ? -7.498 -13.976 -3.976 1.00 89.19 103 PRO A CA 1
ATOM 854 C C . PRO A 1 103 ? -7.952 -13.587 -5.390 1.00 89.19 103 PRO A C 1
ATOM 856 O O . PRO A 1 103 ? -7.127 -13.294 -6.246 1.00 89.19 103 PRO A O 1
ATOM 859 N N . LYS A 1 104 ? -9.268 -13.576 -5.644 1.00 91.25 104 LYS A N 1
ATOM 860 C CA . LYS A 1 104 ? -9.862 -13.188 -6.931 1.00 91.25 104 LYS A CA 1
ATOM 861 C C . LYS A 1 104 ? -10.217 -11.700 -7.009 1.00 91.25 104 LYS A C 1
ATOM 863 O O . LYS A 1 104 ? -10.767 -11.268 -8.018 1.00 91.25 104 LYS A O 1
ATOM 868 N N . ALA A 1 105 ? -9.999 -10.915 -5.952 1.00 94.19 105 ALA A N 1
ATOM 869 C CA . ALA A 1 105 ? -10.208 -9.473 -6.022 1.00 94.19 105 ALA A CA 1
ATOM 870 C C . ALA A 1 105 ? -9.166 -8.817 -6.943 1.00 94.19 105 ALA A C 1
ATOM 872 O O . ALA A 1 105 ? -8.075 -9.340 -7.157 1.00 94.19 105 ALA A O 1
ATOM 873 N N . GLU A 1 106 ? -9.473 -7.636 -7.471 1.00 95.19 106 GLU A N 1
ATOM 874 C CA . GLU A 1 106 ? -8.529 -6.907 -8.326 1.00 95.19 106 GLU A CA 1
ATOM 875 C C . GLU A 1 106 ? -7.327 -6.370 -7.529 1.00 95.19 106 GLU A C 1
ATOM 877 O O . GLU A 1 106 ? -6.200 -6.325 -8.029 1.00 95.19 106 GLU A O 1
ATOM 882 N N . SER A 1 107 ? -7.567 -5.993 -6.271 1.00 96.50 107 SER A N 1
ATOM 883 C CA . SER A 1 107 ? -6.569 -5.375 -5.403 1.00 96.50 107 SER A CA 1
ATOM 884 C C . SER A 1 107 ? -6.323 -6.187 -4.139 1.00 96.50 107 SER A C 1
ATOM 886 O O . SER A 1 107 ? -7.264 -6.726 -3.552 1.00 96.50 107 SER A O 1
ATOM 888 N N . ILE A 1 108 ? -5.066 -6.233 -3.708 1.00 97.81 108 ILE A N 1
ATOM 889 C CA . ILE A 1 108 ? -4.703 -6.522 -2.318 1.00 97.81 108 ILE A CA 1
ATOM 890 C C . ILE A 1 108 ? -4.877 -5.203 -1.577 1.00 97.81 108 ILE A C 1
ATOM 892 O O . ILE A 1 108 ? -4.307 -4.197 -2.004 1.00 97.81 108 ILE A O 1
ATOM 896 N N . ALA A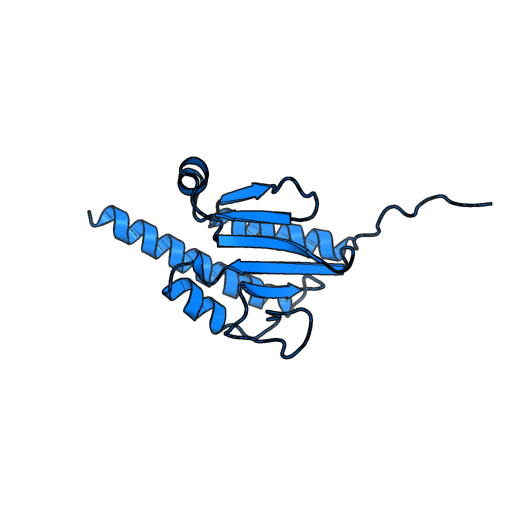 1 109 ? -5.694 -5.162 -0.533 1.00 97.31 109 ALA A N 1
ATOM 897 C CA . ALA A 1 109 ? -5.954 -3.915 0.178 1.00 97.31 109 ALA A CA 1
ATOM 898 C C . ALA A 1 109 ? -5.823 -4.101 1.682 1.00 97.31 109 ALA A C 1
ATOM 900 O O . ALA A 1 109 ? -6.381 -5.033 2.245 1.00 97.31 109 ALA A O 1
ATOM 901 N N . PHE A 1 110 ? -5.134 -3.168 2.322 1.00 97.44 110 PHE A N 1
ATOM 902 C CA . PHE A 1 110 ? -5.004 -3.062 3.767 1.00 97.44 110 PHE A CA 1
ATOM 903 C C . PHE A 1 110 ? -5.772 -1.830 4.221 1.00 97.44 110 PHE A C 1
ATOM 905 O O . PHE A 1 110 ? -5.691 -0.781 3.574 1.00 97.44 110 PHE A O 1
ATOM 912 N N . LYS A 1 111 ? -6.574 -1.954 5.277 1.00 95.56 111 LYS A N 1
ATOM 913 C CA . LYS A 1 111 ? -7.444 -0.873 5.745 1.00 95.56 111 LYS A CA 1
ATOM 914 C C . LYS A 1 111 ? -7.202 -0.597 7.216 1.00 95.56 111 LYS A C 1
ATOM 916 O O . LYS A 1 111 ? -7.401 -1.471 8.053 1.00 95.56 111 LYS A O 1
ATOM 921 N N . PHE A 1 112 ? -6.844 0.643 7.508 1.00 94.81 112 PHE A N 1
ATOM 922 C CA . PHE A 1 112 ? -6.462 1.097 8.837 1.00 94.81 112 PHE A CA 1
ATOM 923 C C . PHE A 1 112 ? -7.394 2.225 9.284 1.00 94.81 112 PHE A C 1
ATOM 925 O O . PHE A 1 112 ? -7.759 3.083 8.480 1.00 94.81 112 PHE A O 1
ATOM 932 N N . SER A 1 113 ? -7.788 2.222 10.555 1.00 93.38 113 SER A N 1
ATOM 933 C CA . SER A 1 113 ? -8.585 3.292 11.175 1.00 93.38 113 SER A CA 1
ATOM 934 C C . SER A 1 113 ? -7.733 4.286 11.961 1.00 93.38 113 SER A C 1
ATOM 936 O O . SER A 1 113 ? -8.130 5.436 12.123 1.00 93.38 113 SER A O 1
ATOM 938 N N . GLU A 1 114 ? -6.565 3.855 12.436 1.00 93.25 114 GLU A N 1
ATOM 939 C CA . GLU A 1 114 ? -5.669 4.653 13.269 1.00 93.25 114 GLU A CA 1
ATOM 940 C C . GLU A 1 114 ? -4.211 4.190 13.166 1.00 93.25 114 GLU A C 1
ATOM 942 O O . GLU A 1 114 ? -3.923 3.088 12.687 1.00 93.25 114 GLU A O 1
ATOM 947 N N . LEU A 1 115 ? -3.292 5.050 13.611 1.00 93.56 115 LEU A N 1
ATOM 948 C CA . LEU A 1 115 ? -1.872 4.743 13.745 1.00 93.56 115 LEU A CA 1
ATOM 949 C C . LEU A 1 115 ? -1.570 4.368 15.202 1.00 93.56 115 LEU A C 1
ATOM 951 O O . LEU A 1 115 ? -1.429 5.243 16.051 1.00 93.56 115 LEU A O 1
ATOM 955 N N . ASP A 1 116 ? -1.464 3.073 15.488 1.00 94.00 116 ASP A N 1
ATOM 956 C CA . ASP A 1 116 ? -1.278 2.539 16.839 1.00 94.00 116 ASP A CA 1
ATOM 957 C C . ASP A 1 116 ? -0.165 1.473 16.887 1.00 94.00 116 ASP A C 1
ATOM 959 O O . ASP A 1 116 ? 0.584 1.261 15.926 1.00 94.00 116 ASP A O 1
ATOM 963 N N . SER A 1 117 ? -0.029 0.795 18.030 1.00 95.38 117 SER A N 1
ATOM 964 C CA . SER A 1 117 ? 0.972 -0.259 18.233 1.00 95.38 117 SER A CA 1
ATOM 965 C C . SER A 1 117 ? 0.741 -1.518 17.389 1.00 95.38 117 SER A C 1
ATOM 967 O O . SER A 1 117 ? 1.640 -2.354 17.320 1.00 95.38 117 SER A O 1
ATOM 969 N N . LYS A 1 118 ? -0.421 -1.662 16.736 1.00 95.31 118 LYS A N 1
ATOM 970 C CA . LYS A 1 118 ? -0.765 -2.804 15.879 1.00 95.31 118 LYS A CA 1
ATOM 971 C C . LYS A 1 118 ? -0.669 -2.461 14.396 1.00 95.31 118 LYS A C 1
ATOM 973 O O . LYS A 1 118 ? -0.122 -3.249 13.632 1.00 95.31 118 LYS A O 1
ATOM 978 N N . SER A 1 119 ? -1.177 -1.304 13.975 1.00 96.19 119 SER A N 1
ATOM 979 C CA . SER A 1 119 ? -1.171 -0.890 12.571 1.00 96.19 119 SER A CA 1
ATOM 980 C C . SER A 1 119 ? 0.219 -0.483 12.104 1.00 96.19 119 SER A C 1
ATOM 982 O O . SER A 1 119 ? 0.605 -0.808 10.982 1.00 96.19 119 SER A O 1
ATOM 984 N N . LYS A 1 120 ? 1.012 0.169 12.964 1.00 97.06 120 LYS A N 1
ATOM 985 C CA . LYS A 1 120 ? 2.348 0.648 12.595 1.00 97.06 120 LYS A CA 1
ATOM 986 C C . LYS A 1 120 ? 3.298 -0.484 12.165 1.00 97.06 120 LYS A C 1
ATOM 988 O O . LYS A 1 120 ? 3.882 -0.334 11.092 1.00 97.06 120 LYS A O 1
ATOM 993 N N . PRO A 1 121 ? 3.443 -1.608 12.900 1.00 98.00 121 PRO A N 1
ATOM 994 C CA . PRO A 1 121 ? 4.263 -2.733 12.443 1.00 98.00 121 PRO A CA 1
ATOM 995 C C . PRO A 1 121 ? 3.822 -3.297 11.088 1.00 98.00 121 PRO A C 1
ATOM 997 O O . PRO A 1 121 ? 4.665 -3.519 10.228 1.00 98.00 121 PRO A O 1
ATOM 1000 N N . VAL A 1 122 ? 2.513 -3.443 10.862 1.00 98.19 122 VAL A N 1
ATOM 1001 C CA . VAL A 1 122 ? 1.972 -3.982 9.600 1.00 98.19 122 VAL A CA 1
ATOM 1002 C C . VAL A 1 122 ? 2.232 -3.029 8.434 1.00 98.19 122 VAL A C 1
ATOM 1004 O O . VAL A 1 122 ? 2.625 -3.456 7.351 1.00 98.19 122 VAL A O 1
ATOM 1007 N N . ILE A 1 123 ? 2.080 -1.717 8.646 1.00 98.25 123 ILE A N 1
ATOM 1008 C CA . ILE A 1 123 ? 2.475 -0.718 7.646 1.00 98.25 123 ILE A CA 1
ATOM 1009 C C . ILE A 1 123 ? 3.969 -0.862 7.342 1.00 98.25 123 ILE A C 1
ATOM 1011 O O . ILE A 1 123 ? 4.340 -0.893 6.175 1.00 98.25 123 ILE A O 1
ATOM 1015 N N . GLN A 1 124 ? 4.829 -1.000 8.354 1.00 98.19 124 GLN A N 1
ATOM 1016 C CA . GLN A 1 124 ? 6.267 -1.174 8.128 1.00 98.19 124 GLN A CA 1
ATOM 1017 C C . GLN A 1 124 ? 6.619 -2.476 7.398 1.00 98.19 124 GLN A C 1
ATOM 1019 O O . GLN A 1 124 ? 7.538 -2.468 6.584 1.00 98.19 124 GLN A O 1
ATOM 1024 N N . GLU A 1 125 ? 5.877 -3.556 7.620 1.00 98.50 125 GLU A N 1
ATOM 1025 C CA . GLU A 1 125 ? 6.027 -4.808 6.877 1.00 98.50 125 GLU A CA 1
ATOM 1026 C C . GLU A 1 125 ? 5.689 -4.625 5.389 1.00 98.50 125 GLU A C 1
ATOM 1028 O O . GLU A 1 125 ? 6.491 -4.978 4.525 1.00 98.50 125 GLU A O 1
ATOM 1033 N N . ILE A 1 126 ? 4.575 -3.949 5.075 1.00 98.44 126 ILE A N 1
ATOM 1034 C CA . ILE A 1 126 ? 4.220 -3.579 3.692 1.00 98.44 126 ILE A CA 1
ATOM 1035 C C . ILE A 1 126 ? 5.340 -2.741 3.055 1.00 98.44 126 ILE A C 1
ATOM 1037 O O . ILE A 1 126 ? 5.729 -2.971 1.908 1.00 98.44 126 ILE A O 1
ATOM 1041 N N . ILE A 1 127 ? 5.882 -1.770 3.795 1.00 98.12 127 ILE A N 1
ATOM 1042 C CA . ILE A 1 127 ? 6.987 -0.923 3.332 1.00 98.12 127 ILE A CA 1
ATOM 1043 C C . ILE A 1 127 ? 8.263 -1.743 3.097 1.00 98.12 127 ILE A C 1
ATOM 1045 O O . ILE A 1 127 ? 8.971 -1.493 2.121 1.00 98.12 127 ILE A O 1
ATOM 1049 N N . ALA A 1 128 ? 8.542 -2.753 3.922 1.00 98.06 128 ALA A N 1
ATOM 1050 C CA . ALA A 1 128 ? 9.668 -3.658 3.716 1.00 98.06 128 ALA A CA 1
ATOM 1051 C C . ALA A 1 128 ? 9.521 -4.461 2.412 1.00 98.06 128 ALA A C 1
ATOM 1053 O O . ALA A 1 128 ? 10.498 -4.584 1.670 1.00 98.06 128 ALA A O 1
ATOM 1054 N N . CYS A 1 129 ? 8.310 -4.922 2.071 1.00 98.06 129 CYS A N 1
ATOM 1055 C CA . CYS A 1 129 ? 8.045 -5.560 0.777 1.00 98.06 129 CYS A CA 1
ATOM 1056 C C . CYS A 1 129 ? 8.347 -4.616 -0.399 1.00 98.06 129 CYS A C 1
ATOM 1058 O O . CYS A 1 129 ? 8.978 -5.025 -1.373 1.00 98.06 129 CYS A O 1
ATOM 1060 N N . LEU A 1 130 ? 7.930 -3.346 -0.304 1.00 97.19 130 LEU A N 1
ATOM 1061 C CA . LEU A 1 130 ? 8.192 -2.336 -1.339 1.00 97.19 130 LEU A CA 1
ATOM 1062 C C . LEU A 1 130 ? 9.682 -2.034 -1.492 1.00 97.19 130 LEU A C 1
ATOM 1064 O O . LEU A 1 130 ? 10.183 -1.949 -2.613 1.00 97.19 130 LEU A O 1
ATOM 1068 N N . LYS A 1 131 ? 10.392 -1.894 -0.370 1.00 96.44 131 LYS A N 1
ATOM 1069 C CA . LYS A 1 131 ? 11.838 -1.675 -0.354 1.00 96.44 131 LYS A CA 1
ATOM 1070 C C . LYS A 1 131 ? 12.578 -2.824 -1.038 1.00 96.44 131 LYS A C 1
ATOM 1072 O O . LYS A 1 131 ? 13.390 -2.572 -1.924 1.00 96.44 131 LYS A O 1
ATOM 1077 N N . ALA A 1 132 ? 12.260 -4.067 -0.674 1.00 95.81 132 ALA A N 1
ATOM 1078 C CA . ALA A 1 132 ? 12.876 -5.248 -1.269 1.00 95.81 132 ALA A CA 1
ATOM 1079 C C . ALA A 1 132 ? 12.645 -5.318 -2.789 1.00 95.81 132 ALA A C 1
ATOM 1081 O O . ALA A 1 132 ? 13.553 -5.679 -3.536 1.00 95.81 132 ALA A O 1
ATOM 1082 N N . GLU A 1 133 ? 11.455 -4.942 -3.265 1.00 95.44 133 GLU A N 1
ATOM 1083 C CA . GLU A 1 133 ? 11.166 -4.900 -4.702 1.00 95.44 133 GLU A CA 1
ATOM 1084 C C . GLU A 1 133 ? 11.990 -3.825 -5.429 1.00 95.44 133 GLU A C 1
ATOM 1086 O O . GLU A 1 133 ? 12.558 -4.090 -6.490 1.00 95.44 133 GLU A O 1
ATOM 1091 N N . GLN A 1 134 ? 12.126 -2.628 -4.849 1.00 91.38 134 GLN A N 1
ATOM 1092 C CA . GLN A 1 134 ? 12.968 -1.576 -5.430 1.00 91.38 134 GLN A CA 1
ATOM 1093 C C . GLN A 1 134 ? 14.441 -1.992 -5.503 1.00 91.38 134 GLN A C 1
ATOM 1095 O O . GLN A 1 134 ? 15.094 -1.797 -6.529 1.00 91.38 134 GLN A O 1
ATOM 1100 N N . GLU A 1 135 ? 14.967 -2.620 -4.450 1.00 92.19 135 GLU A N 1
ATOM 1101 C CA . GLU A 1 135 ? 16.344 -3.127 -4.426 1.00 92.19 135 GLU A CA 1
ATOM 1102 C C . GLU A 1 135 ? 16.588 -4.172 -5.527 1.00 92.19 135 GLU A C 1
ATOM 1104 O O . GLU A 1 135 ? 17.599 -4.100 -6.233 1.00 92.19 135 GLU A O 1
ATOM 1109 N N . ARG A 1 136 ? 15.636 -5.091 -5.748 1.00 90.50 136 ARG A N 1
ATOM 1110 C CA . ARG A 1 136 ? 15.697 -6.069 -6.850 1.00 90.50 136 ARG A CA 1
ATOM 1111 C C . ARG A 1 136 ? 15.725 -5.387 -8.212 1.00 90.50 136 ARG A C 1
ATOM 1113 O O . ARG A 1 136 ? 16.532 -5.752 -9.069 1.00 90.50 136 ARG A O 1
ATOM 1120 N N . PHE A 1 137 ? 14.879 -4.379 -8.410 1.00 86.31 137 PHE A N 1
ATOM 1121 C CA . PHE A 1 137 ? 14.843 -3.634 -9.662 1.00 86.31 137 PHE A CA 1
ATOM 1122 C C . PHE A 1 137 ? 16.181 -2.936 -9.940 1.00 86.31 137 PHE A C 1
ATOM 1124 O O . PHE A 1 137 ? 16.726 -3.060 -11.039 1.00 86.31 137 PHE A O 1
ATOM 1131 N N . HIS A 1 138 ? 16.765 -2.270 -8.942 1.00 85.50 138 HIS A N 1
ATOM 1132 C CA . HIS A 1 138 ? 18.079 -1.637 -9.077 1.00 85.50 138 HIS A CA 1
ATOM 1133 C C . HIS A 1 138 ? 19.196 -2.644 -9.380 1.00 85.50 138 HIS A C 1
ATOM 1135 O O . HIS A 1 138 ? 20.011 -2.395 -10.270 1.00 85.50 138 HIS A O 1
ATOM 1141 N N . ALA A 1 139 ? 19.208 -3.801 -8.713 1.00 85.56 139 ALA A N 1
ATOM 1142 C CA . ALA A 1 139 ? 20.186 -4.856 -8.975 1.00 85.56 139 ALA A CA 1
ATOM 1143 C C . ALA A 1 139 ? 20.095 -5.393 -10.416 1.00 85.56 139 ALA A C 1
ATOM 1145 O O . ALA A 1 139 ? 21.120 -5.612 -11.066 1.00 85.56 139 ALA A O 1
ATOM 1146 N N . SER A 1 140 ? 18.875 -5.539 -10.947 1.00 80.56 140 SER A N 1
ATOM 1147 C CA . SER A 1 140 ? 18.652 -6.017 -12.318 1.00 80.56 140 SER A CA 1
ATOM 1148 C C . SER A 1 140 ? 19.180 -5.056 -13.392 1.00 80.56 140 SER A C 1
ATOM 1150 O O . SER A 1 140 ? 19.659 -5.503 -14.429 1.00 80.56 140 SER A O 1
ATOM 1152 N N . ARG A 1 141 ? 19.158 -3.741 -13.126 1.00 74.31 141 ARG A N 1
ATOM 1153 C CA . ARG A 1 141 ? 19.631 -2.704 -14.060 1.00 74.31 141 ARG A CA 1
ATOM 1154 C C . ARG A 1 141 ? 21.144 -2.524 -14.079 1.00 74.31 141 ARG A C 1
ATOM 1156 O O . ARG A 1 141 ? 21.668 -2.096 -15.094 1.00 74.31 141 ARG A O 1
ATOM 1163 N N . ASN A 1 142 ? 21.826 -2.836 -12.980 1.00 68.88 142 ASN A N 1
ATOM 1164 C CA . ASN A 1 142 ? 23.289 -2.759 -12.894 1.00 68.88 142 ASN A CA 1
ATOM 1165 C C . ASN A 1 142 ? 23.984 -4.029 -13.418 1.00 68.88 142 ASN A C 1
ATOM 1167 O O . ASN A 1 142 ? 25.209 -4.083 -13.458 1.00 68.88 142 ASN A O 1
ATOM 1171 N N . SER A 1 143 ? 23.205 -5.056 -13.769 1.00 61.41 143 SER A N 1
ATOM 1172 C CA . SER A 1 143 ? 23.692 -6.331 -14.310 1.00 61.41 143 SER A CA 1
ATOM 1173 C C . SER A 1 143 ? 23.600 -6.405 -15.845 1.00 61.41 143 SER A C 1
ATOM 1175 O O . SER A 1 143 ? 23.882 -7.459 -16.413 1.00 61.41 143 SER A O 1
ATOM 1177 N N . GLN A 1 144 ? 23.171 -5.318 -16.501 1.00 49.62 144 GLN A N 1
ATOM 1178 C CA . GLN A 1 144 ? 23.070 -5.149 -17.957 1.00 49.62 144 GLN A CA 1
ATOM 1179 C C . GLN A 1 144 ? 24.050 -4.078 -18.428 1.00 49.62 144 GLN A C 1
ATOM 1181 O O . GLN A 1 144 ? 24.592 -4.252 -19.540 1.00 49.62 144 GLN A O 1
#

pLDDT: mean 86.93, std 16.19, range [35.06, 98.5]

Sequence (144 aa):
MGTKEKILNLSFVTKELFHYIYEQSSAFLFVTCSNAKETLQTLRSKEAFLNGEKYWGAIQYEQKGTLVSFRFKRQNIPSELRMNLEEIKEFRRDKNEGPEINPKAESIAFKFSELDSKSKPVIQEIIACLKAEQERFHASRNSQ

Radius of gyration: 16.28 Å; chains: 1; bounding box: 54×43×38 Å

Foldseek 3Di:
DDDDDPPDCLPPFLVVVLVVLVVLCVVQWDWDDDPDPFKIFTARDPVCVVVVQDTQWIFGAPPSNQKTKTKGFLVRDDPQLNVQLLVQDAQWQLDPDDDRDDPPRRMGIGMDRGDDPRVVVSSVSNSVSSVVVSVVVVVVVVVD

Secondary structure (DSSP, 8-state):
------S----HHHHHHHHHHHHHHHTTSEEEE-SSTTEEEEES-HHHHHTTPPP-EEEEEEGGGTEEEEEEETTTS-HHHHHHHHH--TTB-S-SSS-S--TTSSEEEEEESS-STTHHHHHHHHHHHHHHHHHHHHHHHTT-